Protein AF-A0A9D2E364-F1 (afdb_monomer_lite)

Sequence (177 aa):
METEERPVEELAPAQEQPAAQEPAQEGPAARELPQPEQQAVPPVLDYALEEQLARGRRVLNEEMRIIGALDPGVKSLADLKAQPEFGRFDRLVKSGLAISDAYKLACFERLGRQQATAARQAAINAMRGKEHLAPVGGGPDAEDGLTDEIIQNYRQYNPRWTRAQIAAFHRSYKQGV

Foldseek 3Di:
DDDDDDDDDDDDDDDDDDDDDDDDDDDDDPPDDPDPPPPPPDCVVVVVVVVVVVVVVVLVVVLLVLQCVLPVQRNDVVSLVPDPLNVQLVVCVVVVDRSNVSCCVSCVVVSVVVVVVVVVVVVVVVVVVCVVVPPQADDVPCPLVDGPVQVVVVCVVVVPDDPVNSSVVSVVVVVPD

Structure (mmCIF, N/CA/C/O backbone):
data_AF-A0A9D2E364-F1
#
_entry.id   AF-A0A9D2E364-F1
#
loop_
_atom_site.group_PDB
_atom_site.id
_atom_site.type_symbol
_atom_site.label_atom_id
_atom_site.label_alt_id
_atom_site.label_comp_id
_atom_site.label_asym_id
_atom_site.label_entity_id
_atom_site.label_seq_id
_atom_site.pdbx_PDB_ins_code
_atom_site.Cartn_x
_atom_site.Cartn_y
_atom_site.Cartn_z
_atom_site.occupancy
_atom_site.B_iso_or_equiv
_atom_site.auth_seq_id
_atom_site.auth_comp_id
_atom_site.auth_asym_id
_atom_site.auth_atom_id
_atom_site.pdbx_PDB_model_num
ATOM 1 N N . MET A 1 1 ? -70.971 -24.268 44.972 1.00 41.69 1 MET A N 1
ATOM 2 C CA . MET A 1 1 ? -69.690 -23.534 44.916 1.00 41.69 1 MET A CA 1
ATOM 3 C C . MET A 1 1 ? -69.999 -22.144 44.346 1.00 41.69 1 MET A C 1
ATOM 5 O O . MET A 1 1 ? -69.673 -21.880 43.200 1.00 41.69 1 MET A O 1
ATOM 9 N N . GLU A 1 2 ? -70.890 -21.341 44.951 1.00 41.50 2 GLU A N 1
ATOM 10 C CA . GLU A 1 2 ? -70.740 -20.639 46.257 1.00 41.50 2 GLU A CA 1
ATOM 11 C C . GLU A 1 2 ? -69.429 -19.844 46.275 1.00 41.50 2 GLU A C 1
ATOM 13 O O . GLU A 1 2 ? -68.382 -20.459 46.100 1.00 41.50 2 GLU A O 1
ATOM 18 N N . THR A 1 3 ? -69.368 -18.518 46.414 1.00 43.22 3 THR A N 1
ATOM 19 C CA . THR A 1 3 ? -70.297 -17.430 46.822 1.00 43.22 3 THR A CA 1
ATOM 20 C C . THR A 1 3 ? -69.698 -16.118 46.252 1.00 43.22 3 THR A C 1
ATOM 22 O O . THR A 1 3 ? -68.478 -16.030 46.122 1.00 43.22 3 THR A O 1
ATOM 25 N N . GLU A 1 4 ? -70.464 -15.179 45.672 1.00 49.31 4 GLU A N 1
ATOM 26 C CA . GLU A 1 4 ? -70.941 -13.907 46.293 1.00 49.31 4 GLU A CA 1
ATOM 27 C C . GLU A 1 4 ? -70.023 -13.364 47.418 1.00 49.31 4 GLU A C 1
ATOM 29 O O . GLU A 1 4 ? -69.553 -14.122 48.251 1.00 49.31 4 GLU A O 1
ATOM 34 N N . GLU A 1 5 ? -69.650 -12.087 47.515 1.00 50.84 5 GLU A N 1
ATOM 35 C CA . GLU A 1 5 ? -70.462 -10.876 47.414 1.00 50.84 5 GLU A CA 1
ATOM 36 C C . GLU A 1 5 ? -69.546 -9.623 47.332 1.00 50.84 5 GLU A C 1
ATOM 38 O O . GLU A 1 5 ? -68.337 -9.688 47.555 1.00 50.84 5 GLU A O 1
ATOM 43 N N . ARG A 1 6 ? -70.146 -8.482 46.982 1.00 45.34 6 ARG A N 1
ATOM 44 C CA . ARG A 1 6 ? -69.577 -7.115 46.861 1.00 45.34 6 ARG A CA 1
ATOM 45 C C . ARG A 1 6 ? -69.577 -6.468 48.290 1.00 45.34 6 ARG A C 1
ATOM 47 O O . ARG A 1 6 ? -69.747 -7.242 49.224 1.00 45.34 6 ARG A O 1
ATOM 54 N N . PRO A 1 7 ? -69.467 -5.138 48.562 1.00 50.38 7 PRO A N 1
ATOM 55 C CA . PRO A 1 7 ? -69.354 -3.957 47.700 1.00 50.38 7 PRO A CA 1
ATOM 56 C C . PRO A 1 7 ? -68.434 -2.814 48.222 1.00 50.38 7 PRO A C 1
ATOM 58 O O . PRO A 1 7 ? -67.717 -2.916 49.211 1.00 50.38 7 PRO A O 1
ATOM 61 N N . VAL A 1 8 ? -68.467 -1.726 47.450 1.00 51.09 8 VAL A N 1
ATOM 62 C CA . VAL A 1 8 ? -68.091 -0.331 47.739 1.00 51.09 8 VAL A CA 1
ATOM 63 C C . VAL A 1 8 ? -68.715 0.229 49.029 1.00 51.09 8 VAL A C 1
ATOM 65 O O . VAL A 1 8 ? -69.862 -0.090 49.300 1.00 51.09 8 VAL A O 1
ATOM 68 N N . GLU A 1 9 ? -68.029 1.148 49.723 1.00 49.94 9 GLU A N 1
ATOM 69 C CA . GLU A 1 9 ? -68.684 2.243 50.462 1.00 49.94 9 GLU A CA 1
ATOM 70 C C . GLU A 1 9 ? -67.746 3.468 50.559 1.00 49.94 9 GLU A C 1
ATOM 72 O O . GLU A 1 9 ? -66.613 3.407 51.036 1.00 49.94 9 GLU A O 1
ATOM 77 N N . GLU A 1 10 ? -68.253 4.567 50.017 1.00 44.09 10 GLU A N 1
ATOM 78 C CA . GLU A 1 10 ? -67.848 5.967 50.139 1.00 44.09 10 GLU A CA 1
ATOM 79 C C . GLU A 1 10 ? -68.126 6.486 51.563 1.00 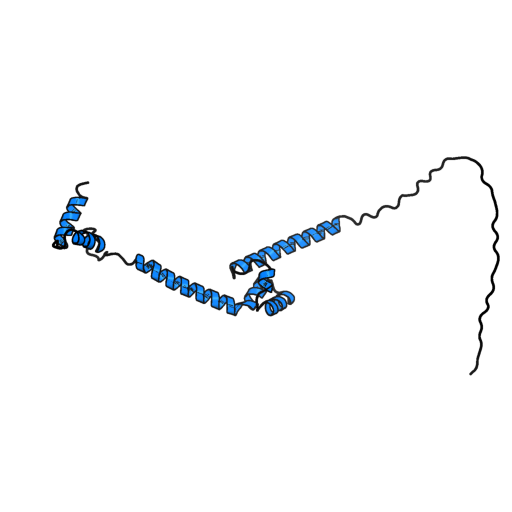44.09 10 GLU A C 1
ATOM 81 O O . GLU A 1 10 ? -68.995 5.927 52.217 1.00 44.09 10 GLU A O 1
ATOM 86 N N . LEU A 1 11 ? -67.430 7.538 52.032 1.00 38.41 11 LEU A N 1
ATOM 87 C CA . LEU A 1 11 ? -67.958 8.643 52.873 1.00 38.41 11 LEU A CA 1
ATOM 88 C C . LEU A 1 11 ? -66.811 9.478 53.494 1.00 38.41 11 LEU A C 1
ATOM 90 O O . LEU A 1 11 ? -66.057 9.025 54.351 1.00 38.41 11 LEU A O 1
ATOM 94 N N . ALA A 1 12 ? -66.713 10.735 53.050 1.00 40.16 12 ALA A N 1
ATOM 95 C CA . ALA A 1 12 ? -66.045 11.868 53.720 1.00 40.16 12 ALA A CA 1
ATOM 96 C C . ALA A 1 12 ? -66.865 12.318 54.975 1.00 40.16 12 ALA A C 1
ATOM 98 O O . ALA A 1 12 ? -67.848 11.632 55.262 1.00 40.16 12 ALA A O 1
ATOM 99 N N . PRO A 1 13 ? -66.629 13.461 55.689 1.00 47.81 13 PRO A N 1
ATOM 100 C CA . PRO A 1 13 ? -65.684 14.588 55.508 1.00 47.81 13 PRO A CA 1
ATOM 101 C C . PRO A 1 13 ? -65.102 15.169 56.848 1.00 47.81 13 PRO A C 1
ATOM 103 O O . PRO A 1 13 ? -65.118 14.486 57.864 1.00 47.81 13 PRO A O 1
ATOM 106 N N . ALA A 1 14 ? -64.656 16.446 56.828 1.00 38.97 14 ALA A N 1
ATOM 107 C CA . ALA A 1 14 ? -64.272 17.386 57.921 1.00 38.97 14 ALA A CA 1
ATOM 108 C C . ALA A 1 14 ? -62.744 17.620 58.040 1.00 38.97 14 ALA A C 1
ATOM 110 O O . ALA A 1 14 ? -62.021 16.758 58.518 1.00 38.97 14 ALA A O 1
ATOM 111 N N . GLN A 1 15 ? -62.117 18.664 57.471 1.00 38.81 15 GLN A N 1
ATOM 112 C CA . GLN A 1 15 ? -62.233 20.120 57.720 1.00 38.81 15 GLN A CA 1
ATOM 113 C C . GLN A 1 15 ? -62.256 20.493 59.209 1.00 38.81 15 GLN A C 1
ATOM 115 O O . GLN A 1 15 ? -63.327 20.513 59.795 1.00 38.81 15 GLN A O 1
ATOM 120 N N . GLU A 1 16 ? -61.096 20.865 59.768 1.00 38.44 16 GLU A N 1
ATOM 121 C CA . GLU A 1 16 ? -60.975 22.018 60.677 1.00 38.44 16 GLU A CA 1
ATOM 122 C C . GLU A 1 16 ? -59.494 22.424 60.861 1.00 38.44 16 GLU A C 1
ATOM 124 O O . GLU A 1 16 ? -58.681 21.692 61.419 1.00 38.44 16 GLU A O 1
ATOM 129 N N . GLN A 1 17 ? -59.132 23.608 60.364 1.00 40.47 17 GLN A N 1
ATOM 130 C CA . GLN A 1 17 ? -58.158 24.483 61.027 1.00 40.47 17 GLN A CA 1
ATOM 131 C C . GLN A 1 17 ? -58.995 25.539 61.761 1.00 40.47 17 GLN A C 1
ATOM 133 O O . GLN A 1 17 ? -60.020 25.952 61.208 1.00 40.47 17 GLN A O 1
ATOM 138 N N . PRO A 1 18 ? -58.583 26.031 62.945 1.00 44.12 18 PRO A N 1
ATOM 139 C CA . PRO A 1 18 ? -57.877 27.315 62.900 1.00 44.12 18 PRO A CA 1
ATOM 140 C C . PRO A 1 18 ? -56.865 27.588 64.041 1.00 44.12 18 PRO A C 1
ATOM 142 O O . PRO A 1 18 ? -56.918 27.026 65.125 1.00 44.12 18 PRO A O 1
ATOM 145 N N . ALA A 1 19 ? -56.019 28.586 63.766 1.00 30.95 19 ALA A N 1
ATOM 146 C CA . ALA A 1 19 ? -55.542 29.633 64.680 1.00 30.95 19 ALA A CA 1
ATOM 147 C C . ALA A 1 19 ? -54.505 29.330 65.792 1.00 30.95 19 ALA A C 1
ATOM 149 O O . ALA A 1 19 ? -54.817 28.856 66.875 1.00 30.95 19 ALA A O 1
ATOM 150 N N . ALA A 1 20 ? -53.317 29.901 65.541 1.00 35.47 20 ALA A N 1
ATOM 151 C CA . ALA A 1 20 ? -52.629 30.883 66.392 1.00 35.47 20 ALA A CA 1
ATOM 152 C C . ALA A 1 20 ? -51.897 30.405 67.662 1.00 35.47 20 ALA A C 1
ATOM 154 O O . ALA A 1 20 ? -52.523 30.104 68.670 1.00 35.47 20 ALA A O 1
ATOM 155 N N . GLN A 1 21 ? -50.563 30.544 67.662 1.00 32.78 21 GLN A N 1
ATOM 156 C CA . GLN A 1 21 ? -49.832 31.575 68.432 1.00 32.78 21 GLN A CA 1
ATOM 157 C C . GLN A 1 21 ? -48.313 31.305 68.419 1.00 32.78 21 GLN A C 1
ATOM 159 O O . GLN A 1 21 ? -47.840 30.314 68.963 1.00 32.78 21 GLN A O 1
ATOM 164 N N . GLU A 1 22 ? -47.545 32.227 67.836 1.00 38.88 22 GLU A N 1
ATOM 165 C CA . GLU A 1 22 ? -46.218 32.607 68.355 1.00 38.88 22 GLU A CA 1
ATOM 166 C C . GLU A 1 22 ? -46.451 33.558 69.555 1.00 38.88 22 GLU A C 1
ATOM 168 O O . GLU A 1 22 ? -47.464 34.269 69.519 1.00 38.88 22 GLU A O 1
ATOM 173 N N . PRO A 1 23 ? -45.593 33.623 70.607 1.00 45.28 23 PRO A N 1
ATOM 174 C CA . PRO A 1 23 ? -44.212 34.098 70.435 1.00 45.28 23 PRO A CA 1
ATOM 175 C C . PRO A 1 23 ? -43.137 33.595 71.437 1.00 45.28 23 PRO A C 1
ATOM 177 O O . PR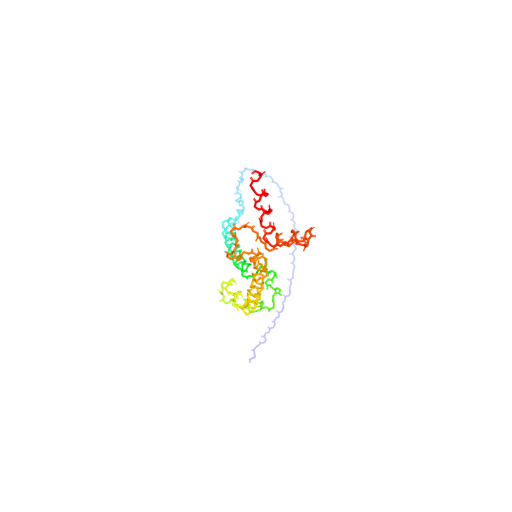O A 1 23 ? -43.416 33.021 72.481 1.00 45.28 23 PRO A O 1
ATOM 180 N N . ALA A 1 24 ? -41.900 33.994 71.118 1.00 35.28 24 ALA A N 1
ATOM 181 C CA . ALA A 1 24 ? -40.827 34.412 72.031 1.00 35.28 24 ALA A CA 1
ATOM 182 C C . ALA A 1 24 ? -39.809 33.382 72.589 1.00 35.28 24 ALA A C 1
ATOM 184 O O . ALA A 1 24 ? -40.058 32.675 73.553 1.00 35.28 24 ALA A O 1
ATOM 185 N N . GLN A 1 25 ? -38.598 33.496 72.016 1.00 36.47 25 GLN A N 1
ATOM 186 C CA . GLN A 1 25 ? -37.281 33.701 72.662 1.00 36.47 25 GLN A CA 1
ATOM 187 C C . GLN A 1 25 ? -36.640 32.582 73.510 1.00 36.47 25 GLN A C 1
ATOM 189 O O . GLN A 1 25 ? -37.056 32.334 74.627 1.00 36.47 25 GLN A O 1
ATOM 194 N N . GLU A 1 26 ? -35.535 32.002 73.010 1.00 35.62 26 GLU A N 1
ATOM 195 C CA . GLU A 1 26 ? -34.145 32.165 73.515 1.00 35.62 26 GLU A CA 1
ATOM 196 C C . GLU A 1 26 ? -33.188 31.216 72.748 1.00 35.62 26 GLU A C 1
ATOM 198 O O . GLU A 1 26 ? -33.471 30.034 72.573 1.00 35.62 26 GLU A O 1
ATOM 203 N N . GLY A 1 27 ? -32.067 31.731 72.218 1.00 36.88 27 GLY A N 1
ATOM 204 C CA . GLY A 1 27 ? -31.003 30.917 71.589 1.00 36.88 27 GLY A CA 1
ATOM 205 C C . GLY A 1 27 ? -30.020 30.338 72.625 1.00 36.88 27 GLY A C 1
ATOM 206 O O . GLY A 1 27 ? -30.275 30.467 73.818 1.00 36.88 27 GLY A O 1
ATOM 207 N N . PRO A 1 28 ? -28.843 29.791 72.245 1.00 47.53 28 PRO A N 1
ATOM 208 C CA . PRO A 1 28 ? -28.359 29.386 70.927 1.00 47.53 28 PRO A CA 1
ATOM 209 C C . PRO A 1 28 ? -27.922 27.900 70.918 1.00 47.53 28 PRO A C 1
ATOM 211 O O . PRO A 1 28 ? -27.127 27.455 71.738 1.00 47.53 28 PRO A O 1
ATOM 214 N N . ALA A 1 29 ? -28.358 27.118 69.938 1.00 40.31 29 ALA A N 1
ATOM 215 C CA . ALA A 1 29 ? -27.678 25.869 69.602 1.00 40.31 29 ALA A CA 1
ATOM 216 C C . ALA A 1 29 ? -27.847 25.643 68.107 1.00 40.31 29 ALA A C 1
ATOM 218 O O . ALA A 1 29 ? -28.728 24.906 67.666 1.00 40.31 29 ALA A O 1
ATOM 219 N N . ALA A 1 30 ? -27.008 26.321 67.323 1.00 45.59 30 ALA A N 1
ATOM 220 C CA . ALA A 1 30 ? -26.738 25.916 65.955 1.00 45.59 30 ALA A CA 1
ATOM 221 C C . ALA A 1 30 ? -26.110 24.519 66.024 1.00 45.59 30 ALA A C 1
ATOM 223 O O . ALA A 1 30 ? -24.897 24.351 66.098 1.00 45.59 30 ALA A O 1
ATOM 224 N N . ARG A 1 31 ? -26.969 23.503 66.101 1.00 50.03 31 ARG A N 1
ATOM 225 C CA . ARG A 1 31 ? -26.611 22.127 65.823 1.00 50.03 31 ARG A CA 1
ATOM 226 C C . ARG A 1 31 ? -26.290 22.126 64.339 1.00 50.03 31 ARG A C 1
ATOM 228 O O . ARG A 1 31 ? -27.203 22.205 63.522 1.00 50.03 31 ARG A O 1
ATOM 235 N N . GLU A 1 32 ? -24.997 22.170 64.031 1.00 47.56 32 GLU A N 1
ATOM 236 C CA . GLU A 1 32 ? -24.458 21.951 62.694 1.00 47.56 32 GLU A CA 1
ATOM 237 C C . GLU A 1 32 ? -25.223 20.795 62.052 1.00 47.56 32 GLU A C 1
ATOM 239 O O . GLU A 1 32 ? -25.108 19.637 62.456 1.00 47.56 32 GLU A O 1
ATOM 244 N N . LEU A 1 33 ? -26.074 21.139 61.089 1.00 45.75 33 LEU A N 1
ATOM 245 C CA . LEU A 1 33 ? -26.589 20.178 60.139 1.00 45.75 33 LEU A CA 1
ATOM 246 C C . LEU A 1 33 ? -25.374 19.783 59.298 1.00 45.75 33 LEU A C 1
ATOM 248 O O . LEU A 1 33 ? -24.797 20.672 58.661 1.00 45.75 33 LEU A O 1
ATOM 252 N N . PRO A 1 34 ? -24.946 18.509 59.299 1.00 50.84 34 PRO A N 1
ATOM 253 C CA . PRO A 1 34 ? -23.930 18.074 58.362 1.00 50.84 34 PRO A CA 1
ATOM 254 C C . PRO A 1 34 ? -24.476 18.368 56.967 1.00 50.84 34 PRO A C 1
ATOM 256 O O . PRO A 1 34 ? -25.544 17.884 56.583 1.00 50.84 34 PRO A O 1
ATOM 259 N N . GLN A 1 35 ? -23.781 19.248 56.246 1.00 56.09 35 GLN A N 1
ATOM 260 C CA . GLN A 1 35 ? -24.080 19.497 54.846 1.00 56.09 35 GLN A CA 1
ATOM 261 C C . GLN A 1 35 ? -24.029 18.152 54.115 1.00 56.09 35 GLN A C 1
ATOM 263 O O . GLN A 1 35 ? -23.184 17.323 54.465 1.00 56.09 35 GLN A O 1
ATOM 268 N N . PRO A 1 36 ? -24.917 17.896 53.136 1.00 53.50 36 PRO A N 1
ATOM 269 C CA . PRO A 1 36 ? -24.806 16.692 52.338 1.00 53.50 36 PRO A CA 1
ATOM 270 C C . PRO A 1 36 ? -23.429 16.737 51.685 1.00 53.50 36 PRO A C 1
ATOM 272 O O . PRO A 1 36 ? -23.172 17.606 50.850 1.00 53.50 36 PRO A O 1
ATOM 275 N N . GLU A 1 37 ? -22.532 15.846 52.113 1.00 52.06 37 GLU A N 1
ATOM 276 C CA . GLU A 1 37 ? -21.310 15.560 51.384 1.00 52.06 37 GLU A CA 1
ATOM 277 C C . GLU A 1 37 ? -21.750 15.300 49.950 1.00 52.06 37 GLU A C 1
ATOM 279 O O . GLU A 1 37 ? -22.406 14.301 49.643 1.00 52.06 37 GLU A O 1
ATOM 284 N N . GLN A 1 38 ? -21.460 16.264 49.081 1.00 55.69 38 GLN A N 1
ATOM 285 C CA . GLN A 1 38 ? -21.454 16.052 47.653 1.00 55.69 38 GLN A CA 1
ATOM 286 C C . GLN A 1 38 ? -20.466 14.912 47.467 1.00 55.69 38 GLN A C 1
ATOM 288 O O . GLN A 1 38 ? -19.257 15.120 47.537 1.00 55.69 38 GLN A O 1
ATOM 293 N N . GLN A 1 39 ? -20.995 13.693 47.351 1.00 53.88 39 GLN A N 1
ATOM 294 C CA . GLN A 1 39 ? -20.228 12.506 47.029 1.00 53.88 39 GLN A CA 1
ATOM 295 C C . GLN A 1 39 ? -19.643 12.753 45.643 1.00 53.88 39 GLN A C 1
ATOM 297 O O . GLN A 1 39 ? -20.251 12.460 44.615 1.00 53.88 39 GLN A O 1
ATOM 302 N N . ALA A 1 40 ? -18.473 13.384 45.632 1.00 59.28 40 ALA A N 1
ATOM 303 C CA . ALA A 1 40 ? -17.628 13.511 44.476 1.00 59.28 40 ALA A CA 1
ATOM 304 C C . ALA A 1 40 ? -17.222 12.088 44.114 1.00 59.28 40 ALA A C 1
ATOM 306 O O . ALA A 1 40 ? -16.363 11.479 44.753 1.00 59.28 40 ALA A O 1
ATOM 307 N N . VAL A 1 41 ? -17.900 11.534 43.111 1.00 59.47 41 VAL A N 1
ATOM 308 C CA . VAL A 1 41 ? -17.435 10.342 42.408 1.00 59.47 41 VAL A CA 1
ATOM 309 C C . VAL A 1 41 ? -15.961 10.603 42.067 1.00 59.47 41 VAL A C 1
ATOM 311 O O . VAL A 1 41 ? -15.656 11.646 41.484 1.00 59.47 41 VAL A O 1
ATOM 314 N N . PRO A 1 42 ? -15.020 9.759 42.514 1.00 57.16 42 PRO A N 1
ATOM 315 C CA . PRO A 1 42 ? -13.627 10.163 42.563 1.00 57.16 42 PRO A CA 1
ATOM 316 C C . PRO A 1 42 ? -13.048 10.290 41.137 1.00 57.16 42 PRO A C 1
ATOM 318 O O . PRO A 1 42 ? -13.318 9.433 40.290 1.00 57.16 42 PRO A O 1
ATOM 321 N N . PRO A 1 43 ? -12.201 11.304 40.867 1.00 61.69 43 PRO A N 1
ATOM 322 C CA . PRO A 1 43 ? -11.666 11.639 39.534 1.00 61.69 43 PRO A CA 1
ATOM 323 C C . PRO A 1 43 ? -10.775 10.553 38.894 1.00 61.69 43 PRO A C 1
ATOM 325 O O . PRO A 1 43 ? -10.323 10.688 37.760 1.00 61.69 43 PRO A O 1
ATOM 328 N N . VAL A 1 44 ? -10.515 9.453 39.603 1.00 61.31 44 VAL A N 1
ATOM 329 C CA . VAL A 1 44 ? -9.694 8.320 39.148 1.00 61.31 44 VAL A CA 1
ATOM 330 C C . VAL A 1 44 ? -10.349 7.482 38.045 1.00 61.31 44 VAL A C 1
ATOM 332 O O . VAL A 1 44 ? -9.633 6.894 37.237 1.00 61.31 44 VAL A O 1
ATOM 335 N N . LEU A 1 45 ? -11.687 7.427 37.982 1.00 68.31 45 LEU A N 1
ATOM 336 C CA . LEU A 1 45 ? -12.398 6.697 36.920 1.00 68.31 45 LEU A CA 1
ATOM 337 C C . LEU A 1 45 ? -12.240 7.379 35.555 1.00 68.31 45 LEU A C 1
ATOM 339 O O . LEU A 1 45 ? -12.087 6.693 34.545 1.00 68.31 45 LEU A O 1
ATOM 343 N N . ASP A 1 46 ? -12.218 8.712 35.542 1.00 78.56 46 ASP A N 1
ATOM 344 C CA . ASP A 1 46 ? -12.081 9.509 34.320 1.00 78.56 46 ASP A CA 1
ATOM 345 C C . ASP A 1 46 ? -10.669 9.359 33.732 1.00 78.56 46 ASP A C 1
ATOM 347 O O . ASP A 1 46 ? -10.492 9.048 32.555 1.00 78.56 46 ASP A O 1
ATOM 351 N N . TYR A 1 47 ? -9.651 9.418 34.596 1.00 81.25 47 TYR A N 1
ATOM 352 C CA . TYR A 1 47 ? -8.250 9.283 34.195 1.00 81.25 47 TYR A CA 1
ATOM 353 C C . TYR A 1 47 ? -7.923 7.897 33.604 1.00 81.25 47 TYR A C 1
ATOM 355 O O . TYR A 1 47 ? -7.212 7.786 32.604 1.00 81.25 47 TYR A O 1
ATOM 363 N N . ALA A 1 48 ? -8.451 6.817 34.192 1.00 87.75 48 ALA A N 1
ATOM 364 C CA . ALA A 1 48 ? -8.217 5.455 33.703 1.00 87.75 48 ALA A CA 1
ATOM 365 C C . ALA A 1 48 ? -8.851 5.210 32.320 1.00 87.75 48 ALA A C 1
ATOM 367 O O . ALA A 1 48 ? -8.238 4.575 31.454 1.00 87.75 48 ALA A O 1
ATOM 368 N N . LEU A 1 49 ? -10.061 5.735 32.099 1.00 88.88 49 LEU A N 1
ATOM 369 C CA . LEU A 1 49 ? -10.722 5.700 30.796 1.00 88.88 49 LEU A CA 1
ATOM 370 C C . LEU A 1 49 ? -9.920 6.494 29.760 1.00 88.88 49 LEU A C 1
ATOM 372 O O . LEU A 1 49 ? -9.693 6.018 28.645 1.00 88.88 49 LEU A O 1
ATOM 376 N N . GLU A 1 50 ? -9.450 7.679 30.133 1.00 89.44 50 GLU A N 1
ATOM 377 C CA . GLU A 1 50 ? -8.679 8.552 29.256 1.00 89.44 50 GLU A CA 1
ATOM 378 C C . GLU A 1 50 ? -7.346 7.913 28.837 1.00 89.44 50 GLU A C 1
ATOM 380 O O . GLU A 1 50 ? -7.002 7.909 27.650 1.00 89.44 50 GLU A O 1
ATOM 385 N N . GLU A 1 51 ? -6.645 7.244 29.759 1.00 90.38 51 GLU A N 1
ATOM 386 C CA . GLU A 1 51 ? -5.472 6.434 29.420 1.00 90.38 51 GLU A CA 1
ATOM 387 C C . GLU A 1 51 ? -5.806 5.292 28.455 1.00 90.38 51 GLU A C 1
ATOM 389 O O . GLU A 1 51 ? -5.056 5.041 27.505 1.00 90.38 51 GLU A O 1
ATOM 394 N N . GLN A 1 52 ? -6.910 4.577 28.681 1.00 91.69 52 GLN A N 1
ATOM 395 C CA . GLN A 1 52 ? -7.324 3.473 27.818 1.00 91.69 52 GLN A CA 1
ATOM 396 C C . GLN A 1 52 ? -7.623 3.964 26.397 1.00 91.69 52 GLN A C 1
ATOM 398 O O . GLN A 1 52 ? -7.170 3.359 25.420 1.00 91.69 52 GLN A O 1
ATOM 403 N N . LEU A 1 53 ? -8.327 5.089 26.268 1.00 92.62 53 LEU A N 1
ATOM 404 C CA . LEU A 1 53 ? -8.610 5.730 24.987 1.00 92.62 53 LEU A CA 1
ATOM 405 C C . LEU A 1 53 ? -7.329 6.221 24.308 1.00 92.62 53 LEU A C 1
ATOM 407 O O . LEU A 1 53 ? -7.157 6.013 23.105 1.00 92.62 53 LEU A O 1
ATOM 411 N N . ALA A 1 54 ? -6.402 6.817 25.061 1.00 94.12 54 ALA A N 1
ATOM 412 C CA . ALA A 1 54 ? -5.113 7.255 24.539 1.00 94.12 54 ALA A CA 1
ATOM 413 C C . ALA A 1 54 ? -4.283 6.073 24.016 1.00 94.12 54 ALA A C 1
ATOM 415 O O . ALA A 1 54 ? -3.707 6.152 22.927 1.00 94.12 54 ALA A O 1
ATOM 416 N N . ARG A 1 55 ? -4.261 4.947 24.742 1.00 94.19 55 ARG A N 1
ATOM 417 C CA . ARG A 1 55 ? -3.626 3.697 24.290 1.00 94.19 55 ARG A CA 1
ATOM 418 C C . ARG A 1 55 ? -4.291 3.176 23.019 1.00 94.19 55 ARG A C 1
ATOM 420 O O . ARG A 1 55 ? -3.596 2.922 22.038 1.00 94.19 55 ARG A O 1
ATOM 427 N N . GLY A 1 56 ? -5.622 3.096 23.002 1.00 94.00 56 GLY A N 1
ATOM 428 C CA . GLY A 1 56 ? -6.389 2.664 21.832 1.00 94.00 56 GLY A CA 1
ATOM 429 C C . GLY A 1 56 ? -6.128 3.539 20.604 1.00 94.00 56 GLY A C 1
ATOM 430 O O . GLY A 1 56 ? -5.917 3.022 19.510 1.00 94.00 56 GLY A O 1
ATOM 431 N N . ARG A 1 57 ? -6.044 4.863 20.786 1.00 94.88 57 ARG A N 1
ATOM 432 C CA . ARG A 1 57 ? -5.702 5.810 19.717 1.00 94.88 57 ARG A CA 1
ATOM 433 C C . ARG A 1 57 ? -4.304 5.554 19.159 1.00 94.88 57 ARG A C 1
ATOM 435 O O . ARG A 1 57 ? -4.140 5.573 17.945 1.00 94.88 57 ARG A O 1
ATOM 442 N N . ARG A 1 58 ? -3.305 5.310 20.013 1.00 96.12 58 ARG A N 1
ATOM 443 C CA . ARG A 1 58 ? -1.928 5.018 19.571 1.00 96.12 58 ARG A CA 1
ATOM 444 C C . ARG A 1 58 ? -1.863 3.735 18.750 1.00 96.12 58 ARG A C 1
ATOM 446 O O . ARG A 1 58 ? -1.264 3.748 17.681 1.00 96.12 58 ARG A O 1
ATOM 453 N N . VAL A 1 59 ? -2.519 2.673 19.217 1.00 95.44 59 VAL A N 1
ATOM 454 C CA . VAL A 1 59 ? -2.602 1.399 18.485 1.00 95.44 59 VAL A CA 1
ATOM 455 C C . VAL A 1 59 ? -3.288 1.606 17.138 1.00 95.44 59 VAL A C 1
ATOM 457 O O . VAL A 1 59 ? -2.735 1.235 16.110 1.00 95.44 59 VAL A O 1
ATOM 460 N N . LEU A 1 60 ? -4.446 2.272 17.118 1.00 95.00 60 LEU A N 1
ATOM 461 C CA . LEU A 1 60 ? -5.165 2.561 15.878 1.00 95.00 60 LEU A CA 1
ATOM 462 C C . LEU A 1 60 ? -4.320 3.380 14.892 1.00 95.00 60 LEU A C 1
ATOM 464 O O . LEU A 1 60 ? -4.325 3.096 13.698 1.00 95.00 60 LEU A O 1
ATOM 468 N N . ASN A 1 61 ? -3.596 4.387 15.382 1.00 95.69 61 ASN A N 1
ATOM 469 C CA . ASN A 1 61 ? -2.725 5.212 14.550 1.00 95.69 61 ASN A CA 1
ATOM 470 C C . ASN A 1 61 ? -1.583 4.395 13.938 1.00 95.69 61 ASN A C 1
ATOM 472 O O . ASN A 1 61 ? -1.280 4.585 12.762 1.00 95.69 61 ASN A O 1
ATOM 476 N N . GLU A 1 62 ? -0.974 3.481 14.696 1.00 96.69 62 GLU A N 1
ATOM 477 C CA . GLU A 1 62 ? 0.072 2.606 14.160 1.00 96.69 62 GLU A CA 1
ATOM 478 C C . GLU A 1 62 ? -0.491 1.636 13.116 1.00 96.69 62 GLU A C 1
ATOM 480 O O . GLU A 1 62 ? 0.071 1.508 12.031 1.00 96.69 62 GLU A O 1
ATOM 485 N N . GLU A 1 63 ? -1.654 1.037 13.373 1.00 96.81 63 GLU A N 1
ATOM 486 C CA . GLU A 1 63 ? -2.322 0.169 12.399 1.00 96.81 63 GLU A CA 1
ATOM 487 C C . GLU A 1 63 ? -2.652 0.919 11.099 1.00 96.81 63 GLU A C 1
ATOM 489 O O . GLU A 1 63 ? -2.410 0.413 10.001 1.00 96.81 63 GLU A O 1
ATOM 494 N N . MET A 1 64 ? -3.140 2.159 11.204 1.00 95.94 64 MET A N 1
ATOM 495 C CA . MET A 1 64 ? -3.380 3.021 10.043 1.00 95.94 64 MET A CA 1
ATOM 496 C C . MET A 1 64 ? -2.085 3.394 9.319 1.00 95.94 64 MET A C 1
ATOM 498 O O . MET A 1 64 ? -2.079 3.466 8.091 1.00 95.94 64 MET A O 1
ATOM 502 N N . ARG A 1 65 ? -0.976 3.590 10.042 1.00 96.62 65 ARG A N 1
ATOM 503 C CA . ARG A 1 65 ? 0.343 3.835 9.444 1.00 96.62 65 ARG A CA 1
ATOM 504 C C . ARG A 1 65 ? 0.813 2.629 8.631 1.00 96.62 65 ARG A C 1
ATOM 506 O O . ARG A 1 65 ? 1.311 2.803 7.521 1.00 96.62 65 ARG A O 1
ATOM 513 N N . ILE A 1 66 ? 0.630 1.417 9.158 1.00 96.56 66 ILE A N 1
ATOM 514 C CA . ILE A 1 66 ? 0.956 0.166 8.459 1.00 96.56 66 ILE A CA 1
ATOM 515 C C . ILE A 1 66 ? 0.099 0.025 7.197 1.00 96.56 66 ILE A C 1
ATOM 517 O O . ILE A 1 66 ? 0.630 -0.282 6.131 1.00 96.56 66 ILE A O 1
ATOM 521 N N . ILE A 1 67 ? -1.206 0.293 7.289 1.00 96.19 67 ILE A N 1
ATOM 522 C CA . ILE A 1 67 ? -2.107 0.268 6.129 1.00 96.19 67 ILE A CA 1
ATOM 523 C C . ILE A 1 67 ? -1.674 1.293 5.079 1.00 96.19 67 ILE A C 1
ATOM 525 O O . ILE A 1 67 ? -1.560 0.934 3.912 1.00 96.19 67 ILE A O 1
ATOM 529 N N . GLY A 1 68 ? -1.356 2.525 5.480 1.00 95.38 68 GLY A N 1
ATOM 530 C CA . GLY A 1 68 ? -0.901 3.570 4.560 1.00 95.38 68 GLY A CA 1
ATOM 531 C C . GLY A 1 68 ? 0.435 3.251 3.877 1.00 95.38 68 GLY A C 1
ATOM 532 O O . GLY A 1 68 ? 0.670 3.687 2.752 1.00 95.38 68 GLY A O 1
ATOM 533 N N . ALA A 1 69 ? 1.304 2.461 4.517 1.00 94.62 69 ALA A N 1
ATOM 534 C CA . ALA A 1 69 ? 2.535 1.970 3.895 1.00 94.62 69 ALA A CA 1
ATOM 535 C C . ALA A 1 69 ? 2.272 0.888 2.829 1.00 94.62 69 ALA A C 1
ATOM 537 O O . ALA A 1 69 ? 3.031 0.777 1.868 1.00 94.62 69 ALA A O 1
ATOM 538 N N . LEU A 1 70 ? 1.210 0.095 2.997 1.00 93.50 70 LEU A N 1
ATOM 539 C CA . LEU A 1 70 ? 0.795 -0.935 2.038 1.00 93.50 70 LEU A CA 1
ATOM 540 C C . LEU A 1 70 ? -0.008 -0.345 0.875 1.00 93.50 70 LEU A C 1
ATOM 542 O O . LEU A 1 70 ? 0.182 -0.745 -0.270 1.00 93.50 70 LEU A O 1
ATOM 546 N N . ASP A 1 71 ? -0.903 0.590 1.180 1.00 93.62 71 ASP A N 1
ATOM 547 C CA . ASP A 1 71 ? -1.790 1.257 0.234 1.00 93.62 71 ASP A CA 1
ATOM 548 C C . ASP A 1 71 ? -1.805 2.769 0.516 1.00 93.62 71 ASP A C 1
ATOM 550 O O . ASP A 1 71 ? -2.592 3.246 1.341 1.00 93.62 71 ASP A O 1
ATOM 554 N N . PRO A 1 72 ? -0.961 3.553 -0.181 1.00 92.44 72 PRO A N 1
ATOM 555 C CA . PRO A 1 72 ? -0.884 5.005 -0.003 1.00 92.44 72 PRO A CA 1
ATOM 556 C C . PRO A 1 72 ? -2.192 5.756 -0.305 1.00 92.44 72 PRO A C 1
ATOM 558 O O . PRO A 1 72 ? -2.310 6.943 0.018 1.00 92.44 72 PRO A O 1
ATOM 561 N N . GLY A 1 73 ? -3.164 5.099 -0.952 1.00 91.62 73 GLY A N 1
ATOM 562 C CA . GLY A 1 73 ? -4.487 5.654 -1.224 1.00 91.62 73 GLY A CA 1
ATOM 563 C C . GLY A 1 73 ? -5.393 5.725 0.008 1.00 91.62 73 GLY A C 1
ATOM 564 O O . GLY A 1 73 ? -6.367 6.474 -0.008 1.00 91.62 73 GLY A O 1
ATOM 565 N N . VAL A 1 74 ? -5.073 4.998 1.083 1.00 94.19 74 VAL A N 1
ATOM 566 C CA . VAL A 1 74 ? -5.879 4.940 2.308 1.00 94.19 74 VAL A CA 1
ATOM 567 C C . VAL A 1 74 ? -5.201 5.739 3.419 1.00 94.19 74 VAL A C 1
ATOM 569 O O . VAL A 1 74 ? -4.160 5.342 3.937 1.00 94.19 74 VAL A O 1
ATOM 572 N N . LYS A 1 75 ? -5.802 6.869 3.812 1.00 93.44 75 LYS A N 1
ATOM 573 C CA . LYS A 1 75 ? -5.237 7.780 4.830 1.00 93.44 75 LYS A CA 1
ATOM 574 C C . LYS A 1 75 ? -6.081 7.871 6.094 1.00 93.44 75 LYS A C 1
ATOM 576 O O . LYS A 1 75 ? -5.598 8.317 7.131 1.00 93.44 75 LYS A O 1
ATOM 581 N N . SER A 1 76 ? -7.341 7.460 6.020 1.00 93.94 76 SER A N 1
ATOM 582 C CA . SER A 1 76 ? -8.300 7.569 7.110 1.00 93.94 76 SER A CA 1
ATOM 583 C C . SER A 1 76 ? -9.219 6.350 7.188 1.00 93.94 76 SER A C 1
ATOM 585 O O . SER A 1 76 ? -9.357 5.577 6.238 1.00 93.94 76 SER A O 1
ATOM 587 N N . LEU A 1 77 ? -9.916 6.201 8.321 1.00 92.44 77 LEU A N 1
ATOM 588 C CA . LEU A 1 77 ? -10.972 5.193 8.450 1.00 92.44 77 LEU A CA 1
ATOM 589 C C . LEU A 1 77 ? -12.139 5.442 7.482 1.00 92.44 77 LEU A C 1
ATOM 591 O O . LEU A 1 77 ? -12.827 4.497 7.103 1.00 92.44 77 LEU A O 1
ATOM 595 N N . ALA A 1 78 ? -12.373 6.692 7.073 1.00 93.94 78 ALA A N 1
ATOM 596 C CA . ALA A 1 78 ? -13.397 7.004 6.081 1.00 93.94 78 ALA A CA 1
ATOM 597 C C . ALA A 1 78 ? -13.037 6.402 4.713 1.00 93.94 78 ALA A C 1
ATOM 599 O O . ALA A 1 78 ? -13.892 5.794 4.072 1.00 93.94 78 ALA A O 1
ATOM 600 N N . ASP A 1 79 ? -11.761 6.475 4.324 1.00 94.50 79 ASP A N 1
ATOM 601 C CA . ASP A 1 79 ? -11.274 5.895 3.069 1.00 94.50 79 ASP A CA 1
ATOM 602 C C . ASP A 1 79 ? -11.403 4.371 3.073 1.00 94.50 79 ASP A C 1
ATOM 604 O O . ASP A 1 79 ? -11.810 3.794 2.065 1.00 94.50 79 ASP A O 1
ATOM 608 N N . LEU A 1 80 ? -11.130 3.729 4.220 1.00 91.88 80 LEU A N 1
ATOM 609 C CA . LEU A 1 80 ? -11.346 2.291 4.419 1.00 91.88 80 LEU A CA 1
ATOM 610 C C . LEU A 1 80 ? -12.809 1.904 4.193 1.00 91.88 80 LEU A C 1
ATOM 612 O O . LEU A 1 80 ? -13.082 0.909 3.525 1.00 91.88 80 LEU A O 1
ATOM 616 N N . LYS A 1 81 ? -13.753 2.694 4.719 1.00 94.88 81 LYS A N 1
ATOM 617 C CA . LYS A 1 81 ? -15.195 2.445 4.566 1.00 94.88 81 LYS A CA 1
ATOM 618 C C . LYS A 1 81 ? -15.694 2.621 3.137 1.00 94.88 81 LYS A C 1
ATOM 620 O O . LYS A 1 81 ? -16.658 1.965 2.759 1.00 94.88 81 LYS A O 1
ATOM 625 N N . ALA A 1 82 ? -15.060 3.496 2.362 1.00 94.75 82 ALA A N 1
ATOM 626 C CA . ALA A 1 82 ? -15.407 3.717 0.962 1.00 94.75 82 ALA A CA 1
ATOM 627 C C . ALA A 1 82 ? -14.955 2.567 0.042 1.00 94.75 82 ALA A C 1
ATOM 629 O O . ALA A 1 82 ? -15.381 2.505 -1.110 1.00 94.75 82 ALA A O 1
ATOM 630 N N . GLN A 1 83 ? -14.098 1.659 0.525 1.00 92.88 83 GLN A N 1
ATOM 631 C CA . GLN A 1 83 ? -13.598 0.551 -0.285 1.00 92.88 83 GLN A CA 1
ATOM 632 C C . GLN A 1 83 ? -14.670 -0.528 -0.501 1.00 92.88 83 GLN A C 1
ATOM 634 O O . GLN A 1 83 ? -15.405 -0.867 0.431 1.00 92.88 83 GLN A O 1
ATOM 639 N N . PRO A 1 84 ? -14.717 -1.155 -1.690 1.00 94.25 84 PRO A N 1
ATOM 640 C CA . PRO A 1 84 ? -15.665 -2.234 -1.960 1.00 94.25 84 PRO A CA 1
ATOM 641 C C . PRO A 1 84 ? -15.429 -3.467 -1.070 1.00 94.25 84 PRO A C 1
ATOM 643 O O . PRO A 1 84 ? -16.370 -4.184 -0.734 1.00 94.25 84 PRO A O 1
ATOM 646 N N . GLU A 1 85 ? -14.194 -3.705 -0.624 1.00 94.75 85 GLU A N 1
ATOM 647 C CA . GLU A 1 85 ? -13.832 -4.828 0.246 1.00 94.75 85 GLU A CA 1
ATOM 648 C C . GLU A 1 85 ? -14.150 -4.588 1.735 1.00 94.75 85 GLU A C 1
ATOM 650 O O . GLU A 1 85 ? -13.959 -5.497 2.554 1.00 94.75 85 GLU A O 1
ATOM 655 N N . PHE A 1 86 ? -14.672 -3.409 2.107 1.00 95.88 86 PHE A N 1
ATOM 656 C CA . PHE A 1 86 ? -14.911 -3.031 3.505 1.00 95.88 86 PHE A CA 1
ATOM 657 C C . PHE A 1 86 ? -15.763 -4.057 4.263 1.00 95.88 86 PHE A C 1
ATOM 659 O O . PHE A 1 86 ? -15.452 -4.397 5.399 1.00 95.88 86 PHE A O 1
ATOM 666 N N . GLY A 1 87 ? -16.792 -4.633 3.632 1.00 96.19 87 GLY A N 1
ATOM 667 C CA . GLY A 1 87 ? -17.643 -5.642 4.277 1.00 96.19 87 GLY A CA 1
ATOM 668 C C . GLY A 1 87 ? -16.916 -6.949 4.637 1.00 96.19 87 GLY A C 1
ATOM 669 O O . GLY A 1 87 ? -17.318 -7.661 5.560 1.00 96.19 87 GLY A O 1
ATOM 670 N N . ARG A 1 88 ? -15.837 -7.301 3.928 1.00 96.44 88 ARG A N 1
ATOM 671 C CA . ARG A 1 88 ? -14.971 -8.434 4.299 1.00 96.44 88 ARG A CA 1
ATOM 672 C C . ARG A 1 88 ? -14.002 -8.027 5.404 1.00 96.44 88 ARG A C 1
ATOM 674 O O . ARG A 1 88 ? -13.845 -8.773 6.364 1.00 96.44 88 ARG A O 1
ATOM 681 N N . PHE A 1 89 ? -13.403 -6.849 5.276 1.00 96.94 89 PHE A N 1
ATOM 682 C CA . PHE A 1 89 ? -12.519 -6.268 6.281 1.00 96.94 89 PHE A CA 1
ATOM 683 C C . PHE A 1 89 ? -13.200 -6.137 7.654 1.00 96.94 89 PHE A C 1
ATOM 685 O O . PHE A 1 89 ? -12.673 -6.641 8.640 1.00 96.94 89 PHE A O 1
ATOM 692 N N . ASP A 1 90 ? -14.399 -5.554 7.717 1.00 96.69 90 ASP A N 1
ATOM 693 C CA . ASP A 1 90 ? -15.160 -5.346 8.957 1.00 96.69 90 ASP A CA 1
ATOM 694 C C . ASP A 1 90 ? -15.443 -6.667 9.686 1.00 96.69 90 ASP A C 1
ATOM 696 O O . ASP A 1 90 ? -15.268 -6.764 10.899 1.00 96.69 90 ASP A O 1
ATOM 700 N N . ARG A 1 91 ? -15.791 -7.728 8.944 1.00 97.88 91 ARG A N 1
ATOM 701 C CA . ARG A 1 91 ? -15.971 -9.070 9.519 1.00 97.88 91 ARG A CA 1
ATOM 702 C C . ARG A 1 91 ? -14.683 -9.630 10.118 1.00 97.88 91 ARG A C 1
ATOM 704 O O . ARG A 1 91 ? -14.734 -10.228 11.188 1.00 97.88 91 ARG A O 1
ATOM 711 N N . LEU A 1 92 ? -13.543 -9.425 9.458 1.00 97.12 92 LEU A N 1
ATOM 712 C CA . LEU A 1 92 ? -12.243 -9.880 9.957 1.00 97.12 92 LEU A CA 1
ATOM 713 C C . LEU A 1 92 ? -11.834 -9.118 11.225 1.00 97.12 92 LEU A C 1
ATOM 715 O O . LEU A 1 92 ? -11.444 -9.743 12.209 1.00 97.12 92 LEU A O 1
ATOM 719 N N . VAL A 1 93 ? -12.014 -7.797 11.257 1.00 96.31 93 VAL A N 1
ATOM 720 C CA . VAL A 1 93 ? -11.750 -6.995 12.464 1.00 96.31 93 VAL A CA 1
ATOM 721 C C . VAL A 1 93 ? -12.659 -7.429 13.618 1.00 96.31 93 VAL A C 1
ATOM 723 O O . VAL A 1 93 ? -12.185 -7.643 14.731 1.00 96.31 93 VAL A O 1
ATOM 726 N N . LYS A 1 94 ? -13.953 -7.653 13.359 1.00 96.94 94 LYS A N 1
ATOM 727 C CA . LYS A 1 94 ? -14.908 -8.143 14.371 1.00 96.94 94 LYS A CA 1
ATOM 728 C C . LYS A 1 94 ? -14.590 -9.542 14.891 1.00 96.94 94 LYS A C 1
ATOM 730 O O . LYS A 1 94 ? -14.948 -9.852 16.021 1.00 96.94 94 LYS A O 1
ATOM 735 N N . SER A 1 95 ? -13.907 -10.372 14.102 1.00 96.56 95 SER A N 1
ATOM 736 C CA . SER A 1 95 ? -13.406 -11.671 14.569 1.00 96.56 95 SER A CA 1
ATOM 737 C C . SER A 1 95 ? -12.170 -11.575 15.476 1.00 96.56 95 SER A C 1
ATOM 739 O O . SER A 1 95 ? -11.719 -12.596 15.985 1.00 96.56 95 SER A O 1
ATOM 741 N N . GLY A 1 96 ? -11.644 -10.367 15.711 1.00 95.38 96 GLY A N 1
ATOM 742 C CA . GLY A 1 96 ? -10.519 -10.114 16.613 1.00 95.38 96 GLY A CA 1
ATOM 743 C C . GLY A 1 96 ? -9.153 -10.059 15.927 1.00 95.38 96 GLY A C 1
ATOM 744 O O . GLY A 1 96 ? -8.137 -10.025 16.618 1.00 95.38 96 GLY A O 1
ATOM 745 N N . LEU A 1 97 ? -9.099 -10.041 14.590 1.00 96.25 97 LEU A N 1
ATOM 746 C CA . LEU A 1 97 ? -7.840 -9.815 13.876 1.00 96.25 97 LEU A CA 1
ATOM 747 C C . LEU A 1 97 ? -7.378 -8.363 14.031 1.00 96.25 97 LEU A C 1
ATOM 749 O O . LEU A 1 97 ? -8.190 -7.435 14.064 1.00 96.25 97 LEU A O 1
ATOM 753 N N . ALA A 1 98 ? -6.055 -8.176 14.031 1.00 95.94 98 ALA A N 1
ATOM 754 C CA . ALA A 1 98 ? -5.448 -6.857 13.912 1.00 95.94 98 ALA A CA 1
ATOM 755 C C . ALA A 1 98 ? -5.952 -6.148 12.645 1.00 95.94 98 ALA A C 1
ATOM 757 O O . ALA A 1 98 ? -6.162 -6.774 11.601 1.00 95.94 98 ALA A O 1
ATOM 758 N N . ILE A 1 99 ? -6.149 -4.833 12.737 1.00 95.81 99 ILE A N 1
ATOM 759 C CA . ILE A 1 99 ? -6.754 -4.016 11.677 1.00 95.81 99 ILE A CA 1
ATOM 760 C C . ILE A 1 99 ? -5.911 -4.111 10.396 1.00 95.81 99 ILE A C 1
ATOM 762 O O . ILE A 1 99 ? -6.441 -4.318 9.305 1.00 95.81 99 ILE A O 1
ATOM 766 N N . SER A 1 100 ? -4.590 -4.031 10.523 1.00 96.50 100 SER A N 1
ATOM 767 C CA . SER A 1 100 ? -3.649 -4.129 9.409 1.00 96.50 100 SER A CA 1
ATOM 768 C C . SER A 1 100 ? -3.662 -5.507 8.737 1.00 96.50 100 SER A C 1
ATOM 770 O O . SER A 1 100 ? -3.632 -5.592 7.508 1.00 96.50 100 SER A O 1
ATOM 772 N N . ASP A 1 101 ? -3.774 -6.592 9.503 1.00 97.31 101 ASP A N 1
ATOM 773 C CA . ASP A 1 101 ? -3.826 -7.954 8.960 1.00 97.31 101 ASP A CA 1
ATOM 774 C C . ASP A 1 101 ? -5.175 -8.268 8.311 1.00 97.31 101 ASP A C 1
ATOM 776 O O . ASP A 1 101 ? -5.225 -8.827 7.211 1.00 97.31 101 ASP A O 1
ATOM 780 N N . ALA A 1 102 ? -6.272 -7.822 8.925 1.00 97.44 102 ALA A N 1
ATOM 781 C CA . ALA A 1 102 ? -7.596 -7.863 8.318 1.00 97.44 102 ALA A CA 1
ATOM 782 C C . ALA A 1 102 ? -7.610 -7.129 6.967 1.00 97.44 102 ALA A C 1
ATOM 784 O O . ALA A 1 102 ? -8.192 -7.627 6.000 1.00 97.44 102 ALA A O 1
ATOM 785 N N . TYR A 1 103 ? -6.930 -5.981 6.872 1.00 96.75 103 TYR A N 1
ATOM 786 C CA . TYR A 1 103 ? -6.814 -5.220 5.629 1.00 96.75 103 TYR A CA 1
ATOM 787 C C . TYR A 1 103 ? -6.044 -5.982 4.546 1.00 96.75 103 TYR A C 1
ATOM 789 O O . TYR A 1 103 ? -6.543 -6.116 3.425 1.00 96.75 103 TYR A O 1
ATOM 797 N N . LYS A 1 104 ? -4.873 -6.544 4.882 1.00 96.25 104 LYS A N 1
ATOM 798 C CA . LYS A 1 104 ? -4.066 -7.363 3.957 1.00 96.25 104 LYS A CA 1
ATOM 799 C C . LYS A 1 104 ? -4.871 -8.531 3.395 1.00 96.25 104 LYS A C 1
ATOM 801 O O . LYS A 1 104 ? -4.831 -8.779 2.194 1.00 96.25 104 LYS A O 1
ATOM 806 N N . LEU A 1 105 ? -5.621 -9.231 4.246 1.00 97.31 105 LEU A N 1
ATOM 807 C CA . LEU A 1 105 ? -6.434 -10.379 3.839 1.00 97.31 105 LEU A CA 1
ATOM 808 C C . LEU A 1 105 ? -7.643 -9.971 2.993 1.00 97.31 105 LEU A C 1
ATOM 810 O O . LEU A 1 105 ? -7.966 -10.646 2.012 1.00 97.31 105 LEU A O 1
ATOM 814 N N . ALA A 1 106 ? -8.321 -8.882 3.361 1.00 96.88 106 ALA A N 1
ATOM 815 C CA . ALA A 1 106 ? -9.481 -8.394 2.626 1.00 96.88 106 ALA A CA 1
ATOM 816 C C . ALA A 1 106 ? -9.097 -7.896 1.226 1.00 96.88 106 ALA A C 1
ATOM 818 O O . ALA A 1 106 ? -9.773 -8.249 0.259 1.00 96.88 106 ALA A O 1
ATOM 819 N N . CYS A 1 107 ? -7.993 -7.149 1.126 1.00 95.00 107 CYS A N 1
ATOM 820 C CA . CYS A 1 107 ? -7.553 -6.461 -0.089 1.00 95.00 107 CYS A CA 1
ATOM 821 C C . CYS A 1 107 ? -6.437 -7.193 -0.856 1.00 95.00 107 CYS A C 1
ATOM 823 O O . CYS A 1 107 ? -5.866 -6.615 -1.780 1.00 95.00 107 CYS A O 1
ATOM 825 N N . PHE A 1 108 ? -6.122 -8.445 -0.504 1.00 95.81 108 PHE A N 1
ATOM 826 C CA . PHE A 1 108 ? -4.979 -9.202 -1.038 1.00 95.81 108 PHE A CA 1
ATOM 827 C C . PHE A 1 108 ? -4.864 -9.146 -2.570 1.00 95.81 108 PHE A C 1
ATOM 829 O O . PHE A 1 108 ? -3.841 -8.735 -3.114 1.00 95.81 108 PHE A O 1
ATOM 836 N N . GLU A 1 109 ? -5.950 -9.483 -3.268 1.00 95.06 109 GLU A N 1
ATOM 837 C CA . GLU A 1 109 ? -6.013 -9.498 -4.734 1.00 95.06 109 GLU A CA 1
ATOM 838 C C . GLU A 1 109 ? -5.723 -8.123 -5.348 1.00 95.06 109 GLU A C 1
ATOM 840 O O . GLU A 1 109 ? -4.988 -7.994 -6.330 1.00 95.06 109 GLU A O 1
ATOM 845 N N . ARG A 1 110 ? -6.296 -7.069 -4.762 1.00 94.81 110 ARG A N 1
ATOM 846 C CA . ARG A 1 110 ? -6.137 -5.700 -5.247 1.00 94.81 110 ARG A CA 1
ATOM 847 C C . ARG A 1 110 ? -4.714 -5.198 -5.033 1.00 94.81 110 ARG A C 1
ATOM 849 O O . ARG A 1 110 ? -4.122 -4.661 -5.969 1.00 94.81 110 ARG A O 1
ATOM 856 N N . LEU A 1 111 ? -4.164 -5.417 -3.838 1.00 94.12 111 LEU A N 1
ATOM 857 C CA . LEU A 1 111 ? -2.787 -5.053 -3.500 1.00 94.12 111 LEU A CA 1
ATOM 858 C C . LEU A 1 111 ? -1.792 -5.771 -4.421 1.00 94.12 111 LEU A C 1
ATOM 860 O O . LEU A 1 111 ? -0.882 -5.139 -4.956 1.00 94.12 111 LEU A O 1
ATOM 864 N N . GLY A 1 112 ? -2.015 -7.059 -4.703 1.00 94.44 112 GLY A N 1
ATOM 865 C CA . GLY A 1 112 ? -1.192 -7.822 -5.644 1.00 94.44 112 GLY A CA 1
ATOM 866 C C . GLY A 1 112 ? -1.205 -7.235 -7.059 1.00 94.44 112 GLY A C 1
ATOM 867 O O . GLY A 1 112 ? -0.153 -7.056 -7.677 1.00 94.44 112 GLY A O 1
ATOM 868 N N . ARG A 1 113 ? -2.383 -6.856 -7.573 1.00 94.94 113 ARG A N 1
ATOM 869 C CA . ARG A 1 113 ? -2.511 -6.219 -8.899 1.00 94.94 113 ARG A CA 1
ATOM 870 C C . ARG A 1 113 ? -1.822 -4.858 -8.962 1.00 94.94 113 ARG A C 1
ATOM 872 O O . ARG A 1 113 ? -1.156 -4.560 -9.959 1.00 94.94 113 ARG A O 1
ATOM 879 N N . GLN A 1 114 ? -1.965 -4.040 -7.921 1.00 93.00 114 GLN A N 1
ATOM 880 C CA . GLN A 1 114 ? -1.301 -2.739 -7.828 1.00 93.00 114 GLN A CA 1
ATOM 881 C C . GLN A 1 114 ? 0.221 -2.901 -7.811 1.00 93.00 114 GLN A C 1
ATOM 883 O O . GLN A 1 114 ? 0.907 -2.268 -8.613 1.00 93.00 114 GLN A O 1
ATOM 888 N N . GLN A 1 115 ? 0.745 -3.805 -6.979 1.00 93.56 115 GLN A N 1
ATOM 889 C CA . GLN A 1 115 ? 2.180 -4.069 -6.892 1.00 93.56 115 GLN A CA 1
ATOM 890 C C . GLN A 1 115 ? 2.747 -4.581 -8.222 1.00 93.56 115 GLN A C 1
ATOM 892 O O . GLN A 1 115 ? 3.776 -4.087 -8.682 1.00 93.56 115 GLN A O 1
ATOM 897 N N . ALA A 1 116 ? 2.059 -5.512 -8.889 1.00 95.56 116 ALA A N 1
ATOM 898 C CA . ALA A 1 116 ? 2.475 -6.007 -10.199 1.00 95.56 116 ALA A CA 1
ATOM 899 C C . ALA A 1 116 ? 2.497 -4.891 -11.258 1.00 95.56 116 ALA A C 1
ATOM 901 O O . ALA A 1 116 ? 3.419 -4.815 -12.069 1.00 95.56 116 ALA A O 1
ATOM 902 N N . THR A 1 117 ? 1.501 -4.002 -11.245 1.00 95.56 117 THR A N 1
ATOM 903 C CA . THR A 1 117 ? 1.437 -2.856 -12.164 1.00 95.56 117 THR A CA 1
ATOM 904 C C . THR A 1 117 ? 2.569 -1.866 -11.894 1.00 95.56 117 THR A C 1
ATOM 906 O O . THR A 1 117 ? 3.261 -1.458 -12.827 1.00 95.56 117 THR A O 1
ATOM 909 N N . ALA A 1 118 ? 2.815 -1.540 -10.624 1.00 93.25 118 ALA A N 1
ATOM 910 C CA . ALA A 1 118 ? 3.911 -0.670 -10.213 1.00 93.25 118 ALA A CA 1
ATOM 911 C C . ALA A 1 118 ? 5.277 -1.254 -10.606 1.00 93.25 118 ALA A C 1
ATOM 913 O O . ALA A 1 118 ? 6.106 -0.542 -11.166 1.00 93.25 118 ALA A O 1
ATOM 914 N N . ALA A 1 119 ? 5.491 -2.557 -10.401 1.00 94.50 119 ALA A N 1
ATOM 915 C CA . ALA A 1 119 ? 6.720 -3.243 -10.793 1.00 94.50 119 ALA A CA 1
ATOM 916 C C . ALA A 1 119 ? 6.942 -3.218 -12.314 1.00 94.50 119 ALA A C 1
ATOM 918 O O . ALA A 1 119 ? 8.047 -2.923 -12.772 1.00 94.50 119 ALA A O 1
ATOM 919 N N . ARG A 1 120 ? 5.891 -3.458 -13.112 1.00 95.69 120 ARG A N 1
ATOM 920 C CA . ARG A 1 120 ? 5.957 -3.332 -14.579 1.00 95.69 120 ARG A CA 1
ATOM 921 C C . ARG A 1 120 ? 6.344 -1.918 -14.996 1.00 95.69 120 ARG A C 1
ATOM 923 O O . ARG A 1 120 ? 7.240 -1.752 -15.819 1.00 95.69 120 ARG A O 1
ATOM 930 N N . GLN A 1 121 ? 5.710 -0.904 -14.411 1.00 95.25 121 GLN A N 1
ATOM 931 C CA . GLN A 1 121 ? 6.021 0.484 -14.737 1.00 95.25 121 GLN A CA 1
ATOM 932 C C . GLN A 1 121 ? 7.445 0.864 -14.316 1.00 95.25 121 GLN A C 1
ATOM 934 O O . GLN A 1 121 ? 8.144 1.539 -15.067 1.00 95.25 121 GLN A O 1
ATOM 939 N N . ALA A 1 122 ? 7.901 0.399 -13.152 1.00 94.56 122 ALA A N 1
ATOM 940 C CA . ALA A 1 122 ? 9.269 0.599 -12.692 1.00 94.56 122 ALA A CA 1
ATOM 941 C C . ALA A 1 122 ? 10.286 -0.037 -13.653 1.00 94.56 122 ALA A C 1
ATOM 943 O O . ALA A 1 122 ? 11.282 0.601 -13.984 1.00 94.56 122 ALA A O 1
ATOM 944 N N . ALA A 1 123 ? 10.012 -1.239 -14.169 1.00 93.56 123 ALA A N 1
ATOM 945 C CA . ALA A 1 123 ? 10.853 -1.882 -15.177 1.00 93.56 123 ALA A CA 1
ATOM 946 C C . ALA A 1 123 ? 10.898 -1.080 -16.490 1.00 93.56 123 ALA A C 1
ATOM 948 O O . ALA A 1 123 ? 11.981 -0.842 -17.021 1.00 93.56 123 ALA A O 1
ATOM 949 N N . ILE A 1 124 ? 9.749 -0.597 -16.977 1.00 93.12 124 ILE A N 1
ATOM 950 C CA . ILE A 1 124 ? 9.675 0.269 -18.168 1.00 93.12 124 ILE A CA 1
ATOM 951 C C . ILE A 1 124 ? 10.478 1.557 -17.951 1.00 93.12 124 ILE A C 1
ATOM 953 O O . ILE A 1 124 ? 11.268 1.952 -18.807 1.00 93.12 124 ILE A O 1
ATOM 957 N N . ASN A 1 125 ? 10.312 2.202 -16.796 1.00 92.31 125 ASN A N 1
ATOM 958 C CA . ASN A 1 125 ? 11.031 3.427 -16.458 1.00 92.31 125 ASN A CA 1
ATOM 959 C C . ASN A 1 125 ? 12.540 3.180 -16.339 1.00 92.31 125 ASN A C 1
ATOM 961 O O . ASN A 1 125 ? 13.324 4.007 -16.792 1.00 92.31 125 ASN A O 1
ATOM 965 N N . ALA A 1 126 ? 12.958 2.037 -15.790 1.00 89.56 126 ALA A N 1
ATOM 966 C CA . ALA A 1 126 ? 14.363 1.651 -15.721 1.00 89.56 126 ALA A CA 1
ATOM 967 C C . ALA A 1 126 ? 14.967 1.393 -17.111 1.00 89.56 126 ALA A C 1
ATOM 969 O O . ALA A 1 126 ? 16.124 1.735 -17.335 1.00 89.56 126 ALA A O 1
ATOM 970 N N . MET A 1 127 ? 14.204 0.825 -18.052 1.00 86.88 127 MET A N 1
ATOM 971 C CA . MET A 1 127 ? 14.645 0.668 -19.444 1.00 86.88 127 MET A CA 1
ATOM 972 C C . MET A 1 127 ? 14.805 2.027 -20.132 1.00 86.88 127 MET A C 1
ATOM 974 O O . MET A 1 127 ? 15.874 2.309 -20.661 1.00 86.88 127 MET A O 1
ATOM 978 N N . ARG A 1 128 ? 13.798 2.905 -20.035 1.00 84.12 128 ARG A N 1
ATOM 979 C CA . ARG A 1 128 ? 13.856 4.269 -20.595 1.00 84.12 128 ARG A CA 1
ATOM 980 C C . ARG A 1 128 ? 14.981 5.105 -19.982 1.00 84.12 128 ARG A C 1
ATOM 982 O O . ARG A 1 128 ? 15.696 5.801 -20.687 1.00 84.12 128 ARG A O 1
ATOM 989 N N . GLY A 1 129 ? 15.185 5.005 -18.669 1.00 80.12 129 GLY A N 1
ATOM 990 C CA . GLY A 1 129 ? 16.278 5.694 -17.979 1.00 80.12 129 GLY A CA 1
ATOM 991 C C . GLY A 1 129 ? 17.666 5.206 -18.406 1.00 80.12 129 GLY A C 1
ATOM 992 O O . GLY A 1 129 ? 18.612 5.988 -18.414 1.00 80.12 129 GLY A O 1
ATOM 993 N N . LYS A 1 130 ? 17.792 3.933 -18.805 1.00 74.75 130 LYS A N 1
ATOM 994 C CA . LYS A 1 130 ? 19.036 3.365 -19.345 1.00 74.75 130 LYS A CA 1
ATOM 995 C C . LYS A 1 130 ? 19.254 3.667 -20.825 1.00 74.75 130 LYS A C 1
ATOM 997 O O . LYS A 1 130 ? 20.392 3.605 -21.264 1.00 74.75 130 LYS A O 1
ATOM 1002 N N . GLU A 1 131 ? 18.216 4.022 -21.577 1.00 65.75 131 GLU A N 1
ATOM 1003 C CA . GLU A 1 131 ? 18.335 4.426 -22.985 1.00 65.75 131 GLU A CA 1
ATOM 1004 C C . GLU A 1 131 ? 19.169 5.710 -23.134 1.00 65.75 131 GLU A C 1
ATOM 1006 O O . GLU A 1 131 ? 19.986 5.813 -24.041 1.00 65.75 131 GLU A O 1
ATOM 1011 N N . HIS A 1 132 ? 19.077 6.631 -22.169 1.00 63.81 132 HIS A N 1
ATOM 1012 C CA . HIS A 1 132 ? 19.941 7.819 -22.098 1.00 63.81 132 HIS A CA 1
ATOM 1013 C C . HIS A 1 132 ? 21.348 7.544 -21.537 1.00 63.81 132 HIS A C 1
ATOM 1015 O O . HIS A 1 132 ? 22.237 8.376 -21.684 1.00 63.81 132 HIS A O 1
ATOM 1021 N N . LEU A 1 133 ? 21.550 6.394 -20.882 1.00 61.81 133 LEU A N 1
ATOM 1022 C CA . LEU A 1 133 ? 22.862 5.904 -20.438 1.00 61.81 133 LEU A CA 1
ATOM 1023 C C . LEU A 1 133 ? 23.482 4.924 -21.440 1.00 61.81 133 LEU A C 1
ATOM 1025 O O . LEU A 1 133 ? 24.567 4.401 -21.178 1.00 61.81 133 LEU A O 1
ATOM 1029 N N . ALA A 1 134 ? 22.812 4.653 -22.568 1.00 58.12 134 ALA A N 1
ATOM 1030 C CA . ALA A 1 134 ? 23.449 3.967 -23.676 1.00 58.12 134 ALA A CA 1
ATOM 1031 C C . ALA A 1 134 ? 24.717 4.765 -24.011 1.00 58.12 134 ALA A C 1
ATOM 1033 O O . ALA A 1 134 ? 24.624 5.984 -24.176 1.00 58.12 134 ALA A O 1
ATOM 1034 N N . PRO A 1 135 ? 25.902 4.129 -24.020 1.00 56.38 135 PRO A N 1
ATOM 1035 C CA . PRO A 1 135 ? 27.149 4.850 -24.178 1.00 56.38 135 PRO A CA 1
ATOM 1036 C C . PRO A 1 135 ? 27.085 5.635 -25.482 1.00 56.38 135 PRO A C 1
ATOM 1038 O O . PRO A 1 135 ? 27.048 5.052 -26.566 1.00 56.38 135 PRO A O 1
ATOM 1041 N N . VAL A 1 136 ? 27.052 6.960 -25.369 1.00 56.50 136 VAL A N 1
ATOM 1042 C CA . VAL A 1 136 ? 27.203 7.854 -26.509 1.00 56.50 136 VAL A CA 1
ATOM 1043 C 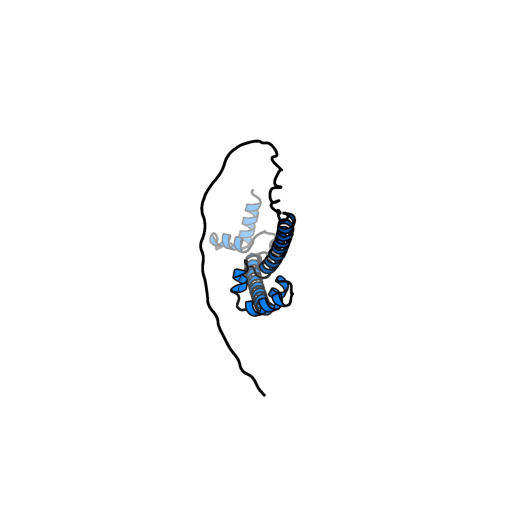C . VAL A 1 136 ? 28.656 7.710 -26.962 1.00 56.50 136 VAL A C 1
ATOM 1045 O O . VAL A 1 136 ? 29.554 8.363 -26.442 1.00 56.50 136 VAL A O 1
ATOM 1048 N N . GLY A 1 137 ? 28.898 6.767 -27.874 1.00 54.34 137 GLY A N 1
ATOM 1049 C CA . GLY A 1 137 ? 30.137 6.642 -28.642 1.00 54.34 137 GLY A CA 1
ATOM 1050 C C . GLY A 1 137 ? 31.404 6.356 -27.833 1.00 54.34 137 GLY A C 1
ATOM 1051 O O . GLY A 1 137 ? 32.402 7.049 -28.000 1.00 54.34 137 GLY A O 1
ATOM 1052 N N . GLY A 1 138 ? 31.384 5.340 -26.970 1.00 49.38 138 GLY A N 1
ATOM 1053 C CA . GLY A 1 138 ? 32.562 4.864 -26.236 1.00 49.38 138 GLY A C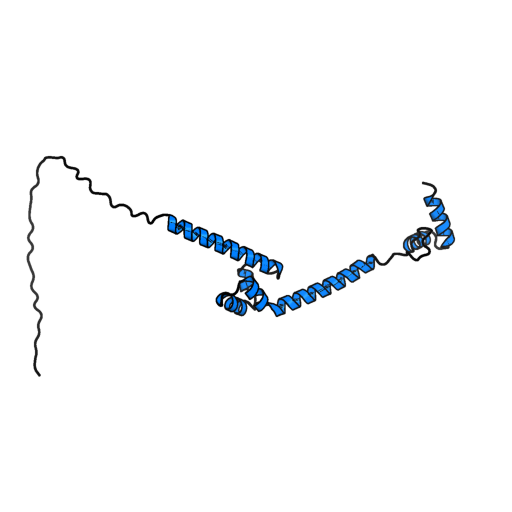A 1
ATOM 1054 C C . GLY A 1 138 ? 32.951 3.438 -26.614 1.00 49.38 138 GLY A C 1
ATOM 1055 O O . GLY A 1 138 ? 32.984 2.567 -25.750 1.00 49.38 138 GLY A O 1
ATOM 1056 N N . GLY A 1 139 ? 33.178 3.166 -27.902 1.00 49.00 139 GLY A N 1
ATOM 1057 C CA . GLY A 1 139 ? 33.859 1.933 -28.309 1.00 49.00 139 GLY A CA 1
ATOM 1058 C C . GLY A 1 139 ? 35.307 1.907 -27.785 1.00 49.00 139 GLY A C 1
ATOM 1059 O O . GLY A 1 139 ? 35.850 2.965 -27.465 1.00 49.00 139 GLY A O 1
ATOM 1060 N N . PRO A 1 140 ? 35.965 0.735 -27.726 1.00 49.38 140 PRO A N 1
ATOM 1061 C CA . PRO A 1 140 ? 37.338 0.573 -27.220 1.00 49.38 140 PRO A CA 1
ATOM 1062 C C . PRO A 1 140 ? 38.434 1.359 -27.982 1.00 49.38 140 PRO A C 1
ATOM 1064 O O . PRO A 1 140 ? 39.595 1.282 -27.605 1.00 49.38 140 PRO A O 1
ATOM 1067 N N . ASP A 1 141 ? 38.078 2.160 -28.993 1.00 48.81 141 ASP A N 1
ATOM 1068 C CA . ASP A 1 141 ? 38.954 3.074 -29.749 1.00 48.81 141 ASP A CA 1
ATOM 1069 C C . ASP A 1 141 ? 38.934 4.532 -29.226 1.00 48.81 141 ASP A C 1
ATOM 1071 O O . ASP A 1 141 ? 39.230 5.474 -29.965 1.00 48.81 141 ASP A O 1
ATOM 1075 N N . ALA A 1 142 ? 38.534 4.769 -27.973 1.00 52.66 142 ALA A N 1
ATOM 1076 C CA . ALA A 1 142 ? 38.414 6.114 -27.398 1.00 52.66 142 ALA A CA 1
ATOM 1077 C C . ALA A 1 142 ? 39.688 6.621 -26.685 1.00 52.66 142 ALA A C 1
ATOM 1079 O O . ALA A 1 142 ? 39.578 7.423 -25.758 1.00 52.66 142 ALA A O 1
ATOM 1080 N N . GLU A 1 143 ? 40.896 6.229 -27.111 1.00 56.41 143 GLU A N 1
ATOM 1081 C CA . GLU A 1 143 ? 42.133 6.875 -26.616 1.00 56.41 143 GLU A CA 1
ATOM 1082 C C . GLU A 1 143 ? 42.175 8.380 -26.949 1.00 56.41 143 GLU A C 1
ATOM 1084 O O . GLU A 1 143 ? 42.764 9.171 -26.216 1.00 56.41 143 GLU A O 1
ATOM 1089 N N . ASP A 1 144 ? 41.479 8.808 -28.008 1.00 62.38 144 ASP A N 1
ATOM 1090 C CA . ASP A 1 144 ? 41.432 10.212 -28.433 1.00 62.38 144 ASP A CA 1
ATOM 1091 C C . ASP A 1 144 ? 40.334 11.045 -27.733 1.00 62.38 144 ASP A C 1
ATOM 1093 O O . ASP A 1 144 ? 40.247 12.265 -27.924 1.00 62.38 144 ASP A O 1
ATOM 1097 N N . GLY A 1 145 ? 39.477 10.410 -26.920 1.00 67.75 145 GLY A N 1
ATOM 1098 C CA . GLY A 1 145 ? 38.373 11.068 -26.213 1.00 67.75 145 GLY A CA 1
ATOM 1099 C C . GLY A 1 145 ? 37.307 11.695 -27.124 1.00 67.75 145 GLY A C 1
ATOM 1100 O O . GLY A 1 145 ? 36.647 12.645 -26.707 1.00 67.75 145 GLY A O 1
ATOM 1101 N N . LEU A 1 146 ? 37.166 11.211 -28.365 1.00 70.44 146 LEU A N 1
ATOM 1102 C CA . LEU A 1 146 ? 36.114 11.631 -29.296 1.00 70.44 146 LEU A CA 1
ATOM 1103 C C . LEU A 1 146 ? 34.931 10.669 -29.260 1.00 70.44 146 LEU A C 1
ATOM 1105 O O . LEU A 1 146 ? 35.035 9.546 -29.751 1.00 70.44 146 LEU A O 1
ATOM 1109 N N . THR A 1 147 ? 33.800 11.151 -28.751 1.00 79.69 147 THR A N 1
ATOM 1110 C CA . THR A 1 147 ? 32.504 10.485 -28.895 1.00 79.69 147 THR A CA 1
ATOM 1111 C C . THR A 1 147 ? 31.911 10.750 -30.281 1.00 79.69 147 THR A C 1
ATOM 1113 O O . THR A 1 147 ? 32.260 11.726 -30.957 1.00 79.69 147 THR A O 1
ATOM 1116 N N . ASP A 1 148 ? 30.981 9.897 -30.713 1.00 79.00 148 ASP A N 1
ATOM 1117 C CA . ASP A 1 148 ? 30.281 10.054 -31.996 1.00 79.00 148 ASP A CA 1
ATOM 1118 C C . ASP A 1 148 ? 29.535 11.395 -32.098 1.00 79.00 148 ASP A C 1
ATOM 1120 O O . ASP A 1 148 ? 29.492 12.004 -33.167 1.00 79.00 148 ASP A O 1
ATOM 1124 N N . GLU A 1 149 ? 29.033 11.905 -30.972 1.00 78.94 149 GLU A N 1
ATOM 1125 C CA . GLU A 1 149 ? 28.393 13.219 -30.870 1.00 78.94 149 GLU A CA 1
ATOM 1126 C C . GLU A 1 149 ? 29.376 14.365 -31.162 1.00 78.94 149 GLU A C 1
ATOM 1128 O O . GLU A 1 149 ? 29.075 15.263 -31.951 1.00 78.94 149 GLU A O 1
ATOM 1133 N N . ILE A 1 150 ? 30.596 14.302 -30.612 1.00 81.56 150 ILE A N 1
ATOM 1134 C CA . ILE A 1 150 ? 31.653 15.286 -30.889 1.00 81.56 150 ILE A CA 1
ATOM 1135 C C . ILE A 1 150 ? 32.014 15.259 -32.381 1.00 81.56 150 ILE A C 1
ATOM 1137 O O . ILE A 1 150 ? 32.109 16.309 -33.019 1.00 81.56 150 ILE A O 1
ATOM 1141 N N . ILE A 1 151 ? 32.163 14.067 -32.969 1.00 83.38 151 ILE A N 1
ATOM 1142 C CA . ILE A 1 151 ? 32.456 13.902 -34.402 1.00 83.38 151 ILE A CA 1
ATOM 1143 C C . ILE A 1 151 ? 31.328 14.489 -35.262 1.00 83.38 151 ILE A C 1
ATOM 1145 O O . ILE A 1 151 ? 31.601 15.167 -36.258 1.00 83.38 151 ILE A O 1
ATOM 1149 N N . GLN A 1 152 ? 30.070 14.252 -34.890 1.00 84.75 152 GLN A N 1
ATOM 1150 C CA . GLN A 1 152 ? 28.909 14.779 -35.600 1.00 84.75 152 GLN A CA 1
ATOM 1151 C C . GLN A 1 152 ? 28.845 16.309 -35.530 1.00 84.75 152 GLN A C 1
ATOM 1153 O O . GLN A 1 152 ? 28.634 16.951 -36.561 1.00 84.75 152 GLN A O 1
ATOM 1158 N N . ASN A 1 153 ? 29.130 16.897 -34.366 1.00 86.38 153 ASN A N 1
ATOM 1159 C CA . ASN A 1 153 ? 29.225 18.345 -34.195 1.00 86.38 153 ASN A CA 1
ATOM 1160 C C . ASN A 1 153 ? 30.320 18.952 -35.091 1.00 86.38 153 ASN A C 1
ATOM 1162 O O . ASN A 1 153 ? 30.071 19.916 -35.812 1.00 86.38 153 ASN A O 1
ATOM 1166 N N . TYR A 1 154 ? 31.514 18.349 -35.150 1.00 86.38 154 TYR A N 1
ATOM 1167 C CA . TYR A 1 154 ? 32.569 18.816 -36.060 1.00 86.38 154 TYR A CA 1
ATOM 1168 C C . TYR A 1 154 ? 32.168 18.724 -37.538 1.00 86.38 154 TYR A C 1
ATOM 1170 O O . TYR A 1 154 ? 32.508 19.612 -38.321 1.00 86.38 154 TYR A O 1
ATOM 1178 N N . ARG A 1 155 ? 31.419 17.688 -37.928 1.00 89.94 155 ARG A N 1
ATOM 1179 C CA . ARG A 1 155 ? 30.923 17.513 -39.303 1.00 89.94 155 ARG A CA 1
ATOM 1180 C C . ARG A 1 155 ? 29.810 18.484 -39.685 1.00 89.94 155 ARG A C 1
ATOM 1182 O O . ARG A 1 155 ? 29.664 18.760 -40.872 1.00 89.94 155 ARG A O 1
ATOM 1189 N N . GLN A 1 156 ? 29.061 19.021 -38.723 1.00 90.00 156 GLN A N 1
ATOM 1190 C CA . GLN A 1 156 ? 28.047 20.045 -38.989 1.00 90.00 156 GLN A CA 1
ATOM 1191 C C . GLN A 1 156 ? 28.674 21.319 -39.570 1.00 90.00 156 GLN A C 1
ATOM 1193 O O . GLN A 1 156 ? 28.138 21.898 -40.511 1.00 90.00 156 GLN A O 1
ATOM 1198 N N . TYR A 1 157 ? 29.833 21.720 -39.043 1.00 86.62 157 TYR A N 1
ATOM 1199 C CA . TYR A 1 157 ? 30.571 22.895 -39.515 1.00 86.62 157 TYR A CA 1
ATOM 1200 C C . TYR A 1 157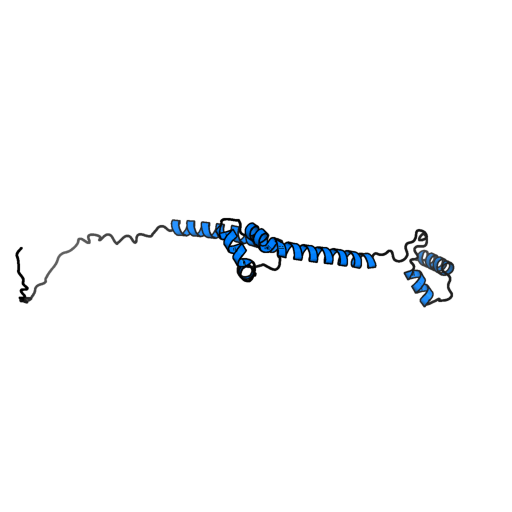 ? 31.587 22.549 -40.607 1.00 86.62 157 TYR A C 1
ATOM 1202 O O . TYR A 1 157 ? 31.853 23.364 -41.486 1.00 86.62 157 TYR A O 1
ATOM 1210 N N . ASN A 1 158 ? 32.129 21.327 -40.587 1.00 85.81 158 ASN A N 1
ATOM 1211 C CA . ASN A 1 158 ? 33.137 20.857 -41.532 1.00 85.81 158 ASN A CA 1
ATOM 1212 C C . ASN A 1 158 ? 32.742 19.500 -42.145 1.00 85.81 158 ASN A C 1
ATOM 1214 O O . ASN A 1 158 ? 33.341 18.468 -41.828 1.00 85.81 158 ASN A O 1
ATOM 1218 N N . PRO A 1 159 ? 31.769 19.467 -43.074 1.00 85.88 159 PRO A N 1
ATOM 1219 C CA . PRO A 1 159 ? 31.206 18.219 -43.606 1.00 85.88 159 PRO A CA 1
ATOM 1220 C C . PRO A 1 159 ? 32.197 17.377 -44.421 1.00 85.88 159 PRO A C 1
ATOM 1222 O O . PRO A 1 159 ? 31.958 16.199 -44.673 1.00 85.88 159 PRO A O 1
ATOM 1225 N N . ARG A 1 160 ? 33.327 17.964 -44.834 1.00 88.38 160 ARG A N 1
ATOM 1226 C CA . ARG A 1 160 ? 34.393 17.281 -45.584 1.00 88.38 160 ARG A CA 1
ATOM 1227 C C . ARG A 1 160 ? 35.480 16.686 -44.688 1.00 88.38 160 ARG A C 1
ATOM 1229 O O . ARG A 1 160 ? 36.371 16.018 -45.207 1.00 88.38 160 ARG A O 1
ATOM 1236 N N . TRP A 1 161 ? 35.455 16.957 -43.382 1.00 86.44 161 TRP A N 1
ATOM 1237 C CA . TRP A 1 161 ? 36.494 16.481 -42.476 1.00 86.44 161 TRP A CA 1
ATOM 1238 C C . TRP A 1 161 ? 36.323 14.997 -42.158 1.00 86.44 161 TRP A C 1
ATOM 1240 O O . TRP A 1 161 ? 35.247 14.515 -41.787 1.00 86.44 161 TRP A O 1
ATOM 1250 N N . THR A 1 162 ? 37.421 14.260 -42.293 1.00 86.25 162 THR A N 1
ATOM 1251 C CA . THR A 1 162 ? 37.479 12.843 -41.930 1.00 86.25 162 THR A CA 1
ATOM 1252 C C . THR A 1 162 ? 37.658 12.685 -40.417 1.00 86.25 162 THR A C 1
ATOM 1254 O O . THR A 1 162 ? 38.121 13.598 -39.735 1.00 86.25 162 THR A O 1
ATOM 1257 N N . ARG A 1 163 ? 37.323 11.508 -39.866 1.00 81.62 163 ARG A N 1
ATOM 1258 C CA . ARG A 1 163 ? 37.465 11.235 -38.419 1.00 81.62 163 ARG A CA 1
ATOM 1259 C C . ARG A 1 163 ? 38.894 11.490 -37.917 1.00 81.62 163 ARG A C 1
ATOM 1261 O O . ARG A 1 163 ? 39.061 12.061 -36.849 1.00 81.62 163 ARG A O 1
ATOM 1268 N N . ALA A 1 164 ? 39.908 11.145 -38.714 1.00 83.56 164 ALA A N 1
ATOM 1269 C CA . ALA A 1 164 ? 41.315 11.371 -38.380 1.00 83.56 164 ALA A CA 1
ATOM 1270 C C . ALA A 1 164 ? 41.685 12.864 -38.305 1.00 83.56 164 ALA A C 1
ATOM 1272 O O . ALA A 1 164 ? 42.416 13.276 -37.409 1.00 83.56 164 ALA A O 1
ATOM 1273 N N . GLN A 1 165 ? 41.147 13.690 -39.210 1.00 85.50 165 GLN A N 1
ATOM 1274 C CA . GLN A 1 165 ? 41.363 15.142 -39.188 1.00 85.50 165 GLN A CA 1
ATOM 1275 C C . GLN A 1 165 ? 40.699 15.787 -37.968 1.00 85.50 165 GLN A C 1
ATOM 1277 O O . GLN A 1 165 ? 41.300 16.636 -37.312 1.00 85.50 165 GLN A O 1
ATOM 1282 N N . ILE A 1 166 ? 39.489 15.335 -37.629 1.00 86.06 166 ILE A N 1
ATOM 1283 C CA . ILE A 1 166 ? 38.763 15.786 -36.438 1.00 86.06 166 ILE A CA 1
ATOM 1284 C C . ILE A 1 166 ? 39.533 15.400 -35.164 1.00 86.06 166 ILE A C 1
ATOM 1286 O O . ILE A 1 166 ? 39.689 16.233 -34.273 1.00 86.06 166 ILE A O 1
ATOM 1290 N N . ALA A 1 167 ? 40.075 14.180 -35.094 1.00 84.00 167 ALA A N 1
ATOM 1291 C CA . ALA A 1 167 ? 40.869 13.722 -33.956 1.00 84.00 167 ALA A CA 1
ATOM 1292 C C . ALA A 1 167 ? 42.167 14.525 -33.770 1.00 84.00 167 ALA A C 1
ATOM 1294 O O . ALA A 1 167 ? 42.473 14.954 -32.657 1.00 84.00 167 ALA A O 1
ATOM 1295 N N . ALA A 1 168 ? 42.895 14.797 -34.859 1.00 84.62 168 ALA A N 1
ATOM 1296 C CA . ALA A 1 168 ? 44.106 15.618 -34.829 1.00 84.62 168 ALA A CA 1
ATOM 1297 C C . ALA A 1 168 ? 43.818 17.049 -34.344 1.00 84.62 168 ALA A C 1
ATOM 1299 O O . ALA A 1 168 ? 44.530 17.572 -33.483 1.00 84.62 168 ALA A O 1
ATOM 1300 N N . PHE A 1 169 ? 42.737 17.658 -34.842 1.00 85.00 169 PHE A N 1
ATOM 1301 C CA . PHE A 1 169 ? 42.306 18.982 -34.405 1.00 85.00 169 PHE A CA 1
ATOM 1302 C C . PHE A 1 169 ? 41.904 18.989 -32.923 1.00 85.00 169 PHE A C 1
ATOM 1304 O O . PHE A 1 169 ? 42.406 19.810 -32.156 1.00 85.00 169 PHE A O 1
ATOM 1311 N N . HIS A 1 170 ? 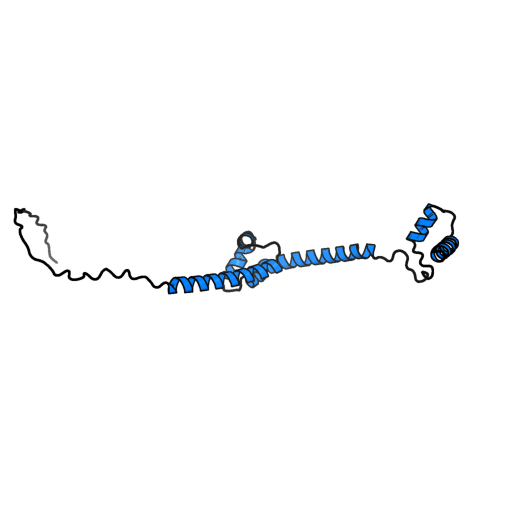41.076 18.036 -32.489 1.00 82.06 170 HIS A N 1
ATOM 1312 C CA . HIS A 1 170 ? 40.633 17.911 -31.098 1.00 82.06 170 HIS A CA 1
ATOM 1313 C C . HIS A 1 170 ? 41.802 17.697 -30.120 1.00 82.06 170 HIS A C 1
ATOM 1315 O O . HIS A 1 170 ? 41.833 18.306 -29.050 1.00 82.06 170 HIS A O 1
ATOM 1321 N N . ARG A 1 171 ? 42.811 16.901 -30.506 1.00 81.81 171 ARG A N 1
ATOM 1322 C CA . ARG A 1 171 ? 44.040 16.708 -29.723 1.00 81.81 171 ARG A CA 1
ATOM 1323 C C . ARG A 1 171 ? 44.849 18.003 -29.604 1.00 81.81 171 ARG A C 1
ATOM 1325 O O . ARG A 1 171 ? 45.300 18.324 -28.510 1.00 81.81 171 ARG A O 1
ATOM 1332 N N . SER A 1 172 ? 44.990 18.761 -30.696 1.00 80.06 172 SER A N 1
ATOM 1333 C CA . SER A 1 172 ? 45.692 20.055 -30.681 1.00 80.06 172 SER A CA 1
ATOM 1334 C C . SER A 1 172 ? 44.982 21.099 -29.810 1.00 80.06 172 SER A C 1
ATOM 1336 O O . SER A 1 172 ? 45.633 21.802 -29.045 1.00 80.06 172 SER A O 1
ATOM 1338 N N . TYR A 1 173 ? 43.647 21.134 -29.843 1.00 77.62 173 TYR A N 1
ATOM 1339 C CA . TYR A 1 173 ? 42.836 22.031 -29.020 1.00 77.62 173 TYR A CA 1
ATOM 1340 C C . TYR A 1 173 ? 42.944 21.706 -27.521 1.00 77.62 173 TYR A C 1
ATOM 1342 O O . TYR A 1 173 ? 43.043 22.614 -26.703 1.00 77.62 173 TYR A O 1
ATOM 1350 N N . LYS A 1 174 ? 42.993 20.418 -27.151 1.00 71.69 174 LYS A N 1
ATOM 1351 C CA . LYS A 1 174 ? 43.172 19.981 -25.754 1.00 71.69 174 LYS A CA 1
ATOM 1352 C C . LYS A 1 174 ? 44.566 20.243 -25.171 1.00 71.69 174 LYS A C 1
ATOM 1354 O O . LYS A 1 174 ? 44.683 20.283 -23.955 1.00 71.69 174 LYS A O 1
ATOM 1359 N N . GLN A 1 175 ? 45.608 20.365 -25.995 1.00 63.09 175 GLN A N 1
ATOM 1360 C CA . GLN A 1 175 ? 46.989 20.601 -25.535 1.00 63.09 175 GLN A CA 1
ATOM 1361 C C . GLN A 1 175 ? 47.367 22.091 -25.464 1.00 63.09 175 GLN A C 1
ATOM 1363 O O . GLN A 1 175 ? 48.436 22.419 -24.957 1.00 63.09 175 GLN A O 1
ATOM 1368 N N . GLY A 1 176 ? 46.525 22.983 -25.996 1.00 58.66 176 GLY A N 1
ATOM 1369 C CA . GLY A 1 176 ? 46.778 24.426 -26.082 1.00 58.66 176 GLY A CA 1
ATOM 1370 C C . GLY A 1 176 ? 46.090 25.282 -25.012 1.00 58.66 176 GLY A C 1
ATOM 1371 O O . GLY A 1 176 ? 46.002 26.494 -25.207 1.00 58.66 176 GLY A O 1
ATOM 1372 N N . VAL A 1 177 ? 45.583 24.674 -23.933 1.00 46.41 177 VAL A N 1
ATOM 1373 C CA . VAL A 1 177 ? 44.970 25.349 -22.771 1.00 46.41 177 VAL A CA 1
ATOM 1374 C C . VAL A 1 177 ? 45.723 24.969 -21.506 1.00 46.41 177 VAL A C 1
ATOM 1376 O O . VAL A 1 177 ? 46.010 23.761 -21.353 1.00 46.41 177 VAL A O 1
#

Radius of gyration: 47.36 Å; chains: 1; bounding box: 118×58×119 Å

pLDDT: mean 76.19, std 21.3, range [30.95, 97.88]

Organism: NCBI:txid2838595

Secondary structure (DSSP, 8-state):
--------------------------------PPP-------THHHHHHHHHHHHHHHHHHHHHHHHHHH-TT--SHHHHHTSTTHHHHHHHHHTT--HHHHHHHHSHHHHHHHHHHHHHHHHHHHHHHHHTTS-SS--TTGGG---HHHHHHHHHH-TT--HHHHHHHHHHHHH--